Protein AF-A0A366MCV7-F1 (afdb_monomer_lite)

Foldseek 3Di:
DAWEQEQQFKIKDAAPDWDWDQDPPRDIHTDDDDRIFIAGRQPPDPPPRGDPCPGPPPPSRPPVVLVVVVPDDCVPPHDYDYDDDDD

InterPro domains:
  IPR018967 Iron-binding zinc finger, CDGSH type [PF09360] (8-54)
  IPR018967 Iron-binding zinc finger, CDGSH type [SM00704] (24-61)
  IPR042216 MitoNEET, CDGSH iron-sulfur domain [G3DSA:3.40.5.90] (1-72)

Secondary structure (DSSP, 8-state):
-EEEE-TTSEEEEES-PPEEEE-SSS-EEEE---SEEEEESSS--SSTTB------TTT---HHHHHHHHHTSSTTT----------

Structure (mmCIF, N/CA/C/O backbone):
data_AF-A0A366MCV7-F1
#
_entry.id   AF-A0A366MCV7-F1
#
loop_
_atom_site.group_PDB
_atom_site.id
_atom_site.type_symbol
_atom_site.label_atom_id
_atom_site.label_alt_id
_atom_site.label_comp_id
_atom_site.label_asym_id
_atom_site.label_entity_id
_atom_site.label_seq_id
_atom_site.pdbx_PDB_ins_code
_atom_site.Cartn_x
_atom_site.Cartn_y
_atom_site.Cartn_z
_atom_site.occupancy
_atom_site.B_iso_or_equiv
_atom_site.auth_seq_id
_atom_site.auth_comp_id
_atom_site.auth_asym_id
_atom_site.auth_atom_id
_atom_site.pdbx_PDB_model_num
ATOM 1 N N . MET A 1 1 ? -14.528 7.627 3.001 1.00 69.75 1 MET A N 1
ATOM 2 C CA . MET A 1 1 ? -13.159 7.440 2.484 1.00 69.75 1 MET A CA 1
ATOM 3 C C . MET A 1 1 ? -12.176 7.739 3.602 1.00 69.75 1 MET A C 1
ATOM 5 O O . MET A 1 1 ? -12.211 8.834 4.143 1.00 69.75 1 MET A O 1
ATOM 9 N N . LYS A 1 2 ? -11.372 6.751 3.998 1.00 79.19 2 LYS A N 1
ATOM 10 C CA . LYS A 1 2 ? -10.319 6.877 5.012 1.00 79.19 2 LYS A CA 1
ATOM 11 C C . LYS A 1 2 ? -9.016 6.364 4.409 1.00 79.19 2 LYS A C 1
ATOM 13 O O . LYS A 1 2 ? -9.030 5.349 3.718 1.00 79.19 2 LYS A O 1
ATOM 18 N N . ILE A 1 3 ? -7.917 7.063 4.664 1.00 82.88 3 ILE A N 1
ATOM 19 C CA . ILE A 1 3 ? -6.580 6.644 4.247 1.00 82.88 3 ILE A CA 1
ATOM 20 C C . ILE A 1 3 ? -5.718 6.637 5.506 1.00 82.88 3 ILE A C 1
ATOM 22 O O . ILE A 1 3 ? -5.556 7.671 6.151 1.00 82.88 3 ILE A O 1
ATOM 26 N N . LYS A 1 4 ? -5.201 5.466 5.870 1.00 81.19 4 LYS A N 1
ATOM 27 C CA . LYS A 1 4 ? -4.316 5.258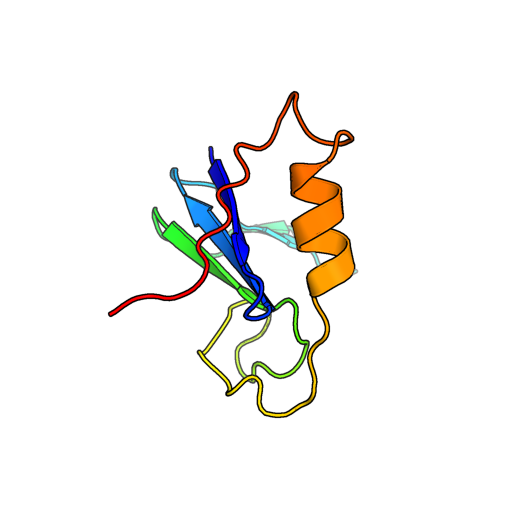 7.014 1.00 81.19 4 LYS A CA 1
ATOM 28 C C . LYS A 1 4 ? -2.895 5.045 6.504 1.00 81.19 4 LYS A C 1
ATOM 30 O O . LYS A 1 4 ? -2.664 4.241 5.605 1.00 81.19 4 LYS A O 1
ATOM 35 N N . ILE A 1 5 ? -1.947 5.768 7.084 1.00 79.56 5 ILE A N 1
ATOM 36 C CA . ILE A 1 5 ? -0.522 5.637 6.783 1.00 79.56 5 ILE A CA 1
ATOM 37 C C . ILE A 1 5 ? 0.100 4.822 7.914 1.00 79.56 5 ILE A C 1
ATOM 39 O O . ILE A 1 5 ? -0.025 5.209 9.072 1.00 79.56 5 ILE A O 1
ATOM 43 N N . THR A 1 6 ? 0.743 3.695 7.605 1.00 74.19 6 THR A N 1
ATOM 44 C CA . THR A 1 6 ? 1.440 2.895 8.623 1.00 74.19 6 THR A CA 1
ATOM 45 C C . THR A 1 6 ? 2.923 3.262 8.694 1.00 74.19 6 THR A C 1
ATOM 47 O O . THR A 1 6 ? 3.533 3.612 7.677 1.00 74.19 6 THR A O 1
ATOM 50 N N . LYS A 1 7 ? 3.517 3.157 9.895 1.00 66.06 7 LYS A N 1
ATOM 51 C CA . LYS A 1 7 ? 4.981 3.225 10.093 1.00 66.06 7 LYS A CA 1
ATOM 52 C C . LYS A 1 7 ? 5.690 2.127 9.294 1.00 66.06 7 LYS A C 1
ATOM 54 O O . LYS A 1 7 ? 6.716 2.358 8.670 1.00 66.06 7 LYS A O 1
ATOM 59 N N . GLU A 1 8 ? 5.018 0.987 9.184 1.00 65.25 8 GLU A N 1
ATOM 60 C CA . GLU A 1 8 ? 5.367 -0.187 8.382 1.00 65.25 8 GLU A CA 1
ATOM 61 C C . GLU A 1 8 ? 5.293 0.030 6.849 1.00 65.25 8 GLU A C 1
A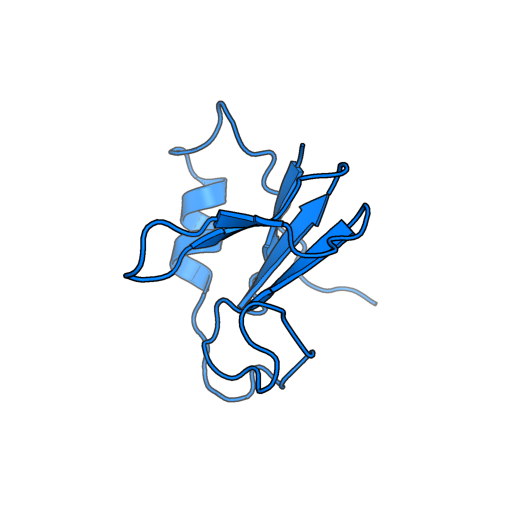TOM 63 O O . GLU A 1 8 ? 5.428 -0.900 6.059 1.00 65.25 8 GLU A O 1
ATOM 68 N N . GLY A 1 9 ? 5.097 1.267 6.381 1.00 69.75 9 GLY A N 1
ATOM 69 C CA . GLY A 1 9 ? 5.327 1.625 4.981 1.00 69.75 9 GLY A CA 1
ATOM 70 C C . GLY A 1 9 ? 4.254 1.177 3.995 1.00 69.75 9 GLY A C 1
ATOM 71 O O . GLY A 1 9 ? 4.548 0.983 2.815 1.00 69.75 9 GLY A O 1
ATOM 72 N N . SER A 1 10 ? 3.005 1.051 4.435 1.00 79.94 10 SER A N 1
ATOM 73 C CA . SER A 1 10 ? 1.859 0.836 3.544 1.00 79.94 10 SER A CA 1
ATOM 74 C C . SER A 1 10 ? 0.820 1.943 3.700 1.00 79.94 10 SER A C 1
ATOM 76 O O . SER A 1 10 ? 0.612 2.482 4.789 1.00 79.94 10 SER A O 1
ATOM 78 N N . TYR A 1 11 ? 0.142 2.274 2.601 1.00 85.75 11 TYR A N 1
ATOM 79 C CA . TYR 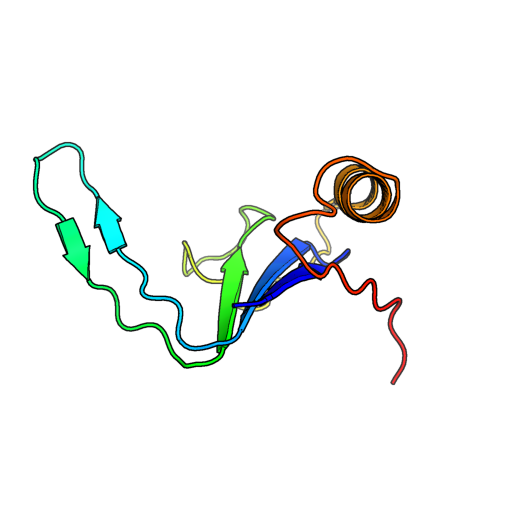A 1 11 ? -1.059 3.107 2.625 1.00 85.75 11 TYR A CA 1
ATOM 80 C C . TYR A 1 11 ? -2.287 2.212 2.620 1.00 85.75 11 TYR A C 1
ATOM 82 O O . TYR A 1 11 ? -2.495 1.475 1.663 1.00 85.75 11 TYR A O 1
ATOM 90 N N . ILE A 1 12 ? -3.113 2.289 3.654 1.00 86.00 12 ILE A N 1
ATOM 91 C CA . ILE A 1 12 ? -4.349 1.518 3.759 1.00 86.00 12 ILE A CA 1
ATOM 92 C C . ILE A 1 12 ? -5.513 2.428 3.386 1.00 86.00 12 ILE A C 1
ATOM 94 O O . ILE A 1 12 ? -5.758 3.441 4.036 1.00 86.00 12 ILE A O 1
ATOM 98 N N . PHE A 1 13 ? -6.237 2.055 2.344 1.00 87.44 13 PHE A N 1
ATOM 99 C CA . PHE A 1 13 ? -7.427 2.740 1.864 1.00 87.44 13 PHE A CA 1
ATOM 100 C C . PHE A 1 13 ? -8.655 1.983 2.345 1.00 87.44 13 PHE A C 1
ATOM 102 O O . PHE A 1 13 ? -8.717 0.774 2.157 1.00 87.44 13 PHE A O 1
ATOM 109 N N . SER A 1 14 ? -9.635 2.682 2.917 1.00 85.50 14 SER A N 1
ATOM 110 C CA . SER A 1 14 ? -10.913 2.100 3.341 1.00 85.50 14 SER A CA 1
ATOM 111 C C . SER A 1 14 ? -12.098 2.951 2.882 1.00 85.50 14 SER A C 1
ATOM 113 O O . SER A 1 14 ? -12.114 4.181 3.034 1.00 85.50 14 SER A O 1
ATOM 115 N N . GLY A 1 15 ? -13.129 2.285 2.361 1.00 83.25 15 GLY A N 1
ATOM 116 C CA . GLY A 1 15 ? -14.409 2.891 1.988 1.00 83.25 15 GLY A CA 1
ATOM 117 C C . GLY A 1 15 ? -14.667 2.950 0.484 1.00 83.25 15 GLY A C 1
ATOM 118 O O . GLY A 1 15 ? -15.076 4.003 -0.000 1.00 83.25 15 GLY A O 1
ATOM 119 N N . ASN A 1 16 ? -14.436 1.838 -0.227 1.00 83.38 16 ASN A N 1
ATOM 120 C CA . ASN A 1 16 ? -14.799 1.644 -1.643 1.00 83.38 16 ASN A CA 1
ATOM 121 C C . ASN A 1 16 ? -14.240 2.719 -2.589 1.00 83.38 16 ASN A C 1
ATOM 123 O O . ASN A 1 16 ? -14.955 3.301 -3.404 1.00 83.38 16 ASN A O 1
ATOM 127 N N . ILE A 1 17 ? -12.943 2.993 -2.475 1.00 85.62 17 ILE A N 1
ATOM 128 C CA . ILE A 1 17 ? -12.265 4.005 -3.287 1.00 85.62 17 ILE A CA 1
ATOM 129 C C . ILE A 1 17 ? -11.833 3.346 -4.612 1.00 85.62 17 ILE A C 1
ATOM 131 O O . ILE A 1 17 ? -11.084 2.363 -4.587 1.00 85.62 17 ILE A O 1
ATOM 135 N N . PRO A 1 18 ? -12.319 3.814 -5.777 1.00 86.00 18 PRO A N 1
ATOM 136 C CA . PRO A 1 18 ? -11.967 3.214 -7.060 1.00 86.00 18 PRO A CA 1
ATOM 137 C C . PRO A 1 18 ? -10.523 3.554 -7.448 1.00 86.00 18 PRO A C 1
ATOM 139 O O . PRO A 1 18 ? -10.117 4.714 -7.389 1.00 86.00 18 PRO A O 1
ATOM 142 N N . LEU A 1 19 ? -9.769 2.547 -7.893 1.00 88.00 19 LEU A N 1
ATOM 143 C CA . LEU A 1 19 ? -8.428 2.724 -8.449 1.00 88.00 19 LEU A CA 1
ATOM 144 C C . LEU A 1 19 ? -8.468 2.771 -9.975 1.00 88.00 19 LEU A C 1
ATOM 146 O O . LEU A 1 19 ? -9.177 1.993 -10.614 1.00 88.00 19 LEU A O 1
ATOM 150 N N . TYR A 1 20 ? -7.654 3.650 -10.551 1.00 88.25 20 TYR A N 1
ATOM 151 C CA . TYR A 1 20 ? -7.468 3.755 -11.992 1.00 88.25 20 TYR A CA 1
ATOM 152 C C . TYR A 1 20 ? -5.986 3.652 -12.335 1.00 88.25 20 TYR A C 1
ATOM 154 O O . TYR A 1 20 ? -5.138 4.198 -11.630 1.00 88.25 20 TYR A O 1
ATOM 162 N N . LYS A 1 21 ? -5.692 2.953 -13.426 1.00 86.25 21 LYS A N 1
ATOM 163 C CA . LYS A 1 21 ? -4.390 2.915 -14.074 1.00 86.25 21 LYS A CA 1
ATOM 164 C C . LYS A 1 21 ? -4.417 3.906 -15.224 1.00 86.25 21 LYS A C 1
ATOM 166 O O . LYS A 1 21 ? -5.261 3.791 -16.109 1.00 86.25 21 LYS A O 1
ATOM 171 N N . GLU A 1 22 ? -3.499 4.855 -15.198 1.00 84.38 22 GLU A N 1
ATOM 172 C CA . GLU A 1 22 ? -3.273 5.783 -16.301 1.00 84.38 22 GLU A CA 1
ATOM 173 C C . GLU A 1 22 ? -1.929 5.434 -16.940 1.00 84.38 22 GLU A C 1
ATOM 175 O O . GLU A 1 22 ? -0.944 5.166 -16.245 1.00 84.38 22 GLU A O 1
ATOM 180 N N . THR A 1 23 ? -1.904 5.368 -18.268 1.00 81.06 23 THR A N 1
ATOM 181 C CA . THR A 1 23 ? -0.673 5.148 -19.036 1.00 81.06 23 THR A CA 1
ATOM 182 C C . THR A 1 23 ? -0.318 6.408 -19.826 1.00 81.06 23 THR A C 1
ATOM 184 O O . THR A 1 23 ? -1.082 7.365 -19.853 1.00 81.06 23 THR A O 1
ATOM 187 N N . MET A 1 24 ? 0.869 6.453 -20.442 1.00 76.44 24 MET A N 1
ATOM 188 C CA . MET A 1 24 ? 1.279 7.593 -21.286 1.00 76.44 24 MET A CA 1
ATOM 189 C C . MET A 1 24 ? 0.383 7.757 -22.529 1.00 76.44 24 MET A C 1
ATOM 191 O O . MET A 1 24 ? 0.370 8.816 -23.149 1.00 76.44 24 MET A O 1
ATOM 195 N N . VAL A 1 25 ? -0.368 6.712 -22.884 1.00 78.94 25 VAL A N 1
ATOM 196 C CA . VAL A 1 25 ? -1.485 6.760 -23.830 1.00 78.94 25 VAL A CA 1
ATOM 197 C C . VAL A 1 25 ? -2.731 7.102 -23.015 1.00 78.94 25 VAL A C 1
ATOM 199 O O . VAL A 1 25 ? -2.880 6.564 -21.922 1.00 78.94 25 VAL A O 1
ATOM 202 N N . CYS A 1 26 ? -3.603 7.984 -23.513 1.00 71.50 26 CYS A N 1
ATOM 203 C CA . CYS A 1 26 ? -4.761 8.570 -22.810 1.00 71.50 26 CYS A CA 1
ATOM 204 C C . CYS A 1 26 ? -5.813 7.578 -22.247 1.00 71.50 26 CYS A C 1
ATOM 206 O O . CYS A 1 26 ? -6.908 7.991 -21.867 1.00 71.50 26 CYS A O 1
ATOM 208 N N . ASP A 1 27 ? -5.500 6.289 -22.179 1.00 75.88 27 ASP A N 1
ATOM 209 C CA . ASP A 1 27 ? -6.330 5.227 -21.647 1.00 75.88 27 ASP A CA 1
ATOM 210 C C . ASP A 1 27 ? -6.288 5.205 -20.115 1.00 75.88 27 ASP A C 1
ATOM 212 O O . ASP A 1 27 ? -5.234 5.096 -19.474 1.00 75.88 27 ASP A O 1
ATOM 216 N N . LYS A 1 28 ? -7.487 5.287 -19.535 1.00 82.19 28 LYS A N 1
ATOM 217 C CA . LYS A 1 28 ? -7.747 5.178 -18.103 1.00 82.19 28 LYS A CA 1
ATOM 218 C C . LYS A 1 28 ? -8.488 3.876 -17.829 1.00 82.19 28 LYS A C 1
ATOM 220 O O . LYS A 1 28 ? -9.684 3.765 -18.090 1.00 82.19 28 LYS A O 1
ATOM 225 N N . GLU A 1 29 ? -7.789 2.895 -17.278 1.00 85.69 29 GLU A N 1
ATOM 226 C CA . GLU A 1 29 ? -8.355 1.582 -16.965 1.00 85.69 29 GLU A CA 1
ATOM 227 C C . GLU A 1 29 ? -8.741 1.509 -15.484 1.00 85.69 29 GLU A C 1
ATOM 229 O O . GLU A 1 29 ? -7.934 1.807 -14.603 1.00 85.69 29 GLU A O 1
ATOM 234 N N . LYS A 1 30 ? -9.976 1.104 -15.176 1.00 85.31 30 LYS A N 1
ATOM 235 C CA . LYS A 1 30 ? -10.406 0.897 -13.788 1.00 85.31 30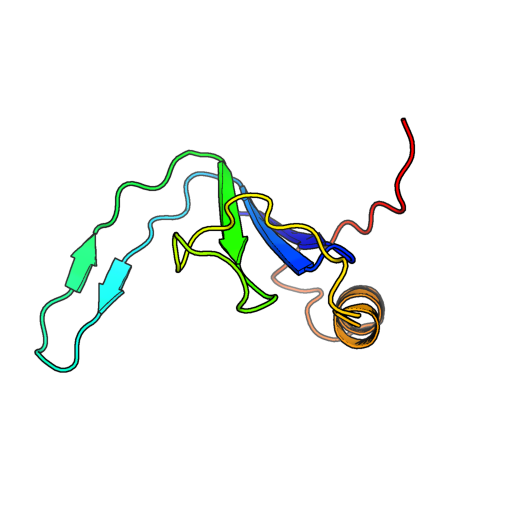 LYS A CA 1
ATOM 236 C C . LYS A 1 30 ? -9.855 -0.429 -13.264 1.00 85.31 30 LYS A C 1
ATOM 238 O O . LYS A 1 30 ? -10.220 -1.491 -13.759 1.00 85.31 30 LYS A O 1
ATOM 243 N N . ILE A 1 31 ? -9.045 -0.372 -12.210 1.00 87.19 31 ILE A N 1
ATOM 244 C CA . ILE A 1 31 ? -8.538 -1.562 -11.525 1.00 87.19 31 ILE A CA 1
ATOM 245 C C . ILE A 1 31 ? -9.572 -2.029 -10.497 1.00 87.19 31 ILE A C 1
ATOM 247 O O . ILE A 1 31 ? -10.215 -1.227 -9.814 1.00 87.19 31 ILE A O 1
ATOM 251 N N . LYS A 1 32 ? -9.714 -3.348 -10.349 1.00 82.62 32 LYS A N 1
ATOM 252 C CA . LYS A 1 32 ? -10.523 -3.949 -9.287 1.00 82.62 32 LYS A CA 1
ATOM 253 C C . LYS A 1 32 ? -9.873 -3.684 -7.922 1.00 82.62 32 LYS A C 1
ATOM 255 O O . LYS A 1 32 ? -8.924 -4.362 -7.542 1.00 82.62 32 LYS A O 1
ATOM 260 N N . SER A 1 33 ? -10.398 -2.707 -7.187 1.00 81.44 33 SER A N 1
ATOM 261 C CA . SER A 1 33 ? -10.087 -2.463 -5.777 1.00 81.44 33 SER A CA 1
ATOM 262 C C . SER A 1 33 ? -11.223 -2.979 -4.891 1.00 81.44 33 SER A C 1
ATOM 264 O O . SER A 1 33 ? -12.398 -2.852 -5.235 1.00 81.44 33 SER A O 1
ATOM 266 N N . GLY A 1 34 ? -10.876 -3.623 -3.774 1.00 84.06 34 GLY A N 1
ATOM 267 C CA . GLY A 1 34 ? -11.849 -4.016 -2.753 1.00 84.06 34 GLY A CA 1
ATOM 268 C C . GLY A 1 34 ? -12.299 -2.827 -1.899 1.00 84.06 34 GLY A C 1
ATOM 269 O O . GLY A 1 34 ? -11.838 -1.700 -2.083 1.00 84.06 34 GLY A O 1
ATOM 270 N N . GLU A 1 35 ? -13.159 -3.089 -0.913 1.00 85.88 35 GLU A N 1
ATOM 271 C CA . GLU A 1 35 ? -13.592 -2.068 0.052 1.00 85.88 35 GLU A CA 1
ATOM 272 C C . GLU A 1 35 ? -12.424 -1.495 0.862 1.00 85.88 35 GLU A C 1
ATOM 274 O O . GLU A 1 35 ? -12.404 -0.297 1.168 1.00 85.88 35 GLU A O 1
ATOM 279 N N . THR A 1 36 ? -11.451 -2.357 1.172 1.00 86.75 36 THR A N 1
ATOM 280 C CA . THR A 1 36 ? -10.177 -1.997 1.787 1.00 86.75 36 THR A CA 1
ATOM 281 C C . THR A 1 36 ? -9.026 -2.603 0.990 1.00 86.75 36 THR A C 1
ATOM 283 O O . THR A 1 36 ? -9.079 -3.773 0.614 1.00 86.75 36 THR A O 1
ATOM 286 N N . TYR A 1 37 ? -7.989 -1.812 0.717 1.00 88.25 37 TYR A N 1
ATOM 287 C CA . TYR A 1 37 ? -6.783 -2.265 0.018 1.00 88.25 37 TYR A CA 1
ATOM 288 C C . TYR A 1 37 ? -5.541 -1.514 0.506 1.00 88.25 37 TYR A C 1
ATOM 290 O O . TYR A 1 37 ? -5.637 -0.396 1.014 1.00 88.25 37 TYR A O 1
ATOM 298 N N . ALA A 1 38 ? -4.370 -2.133 0.338 1.00 88.56 38 ALA A N 1
ATOM 299 C CA . ALA A 1 38 ? -3.086 -1.558 0.720 1.00 88.56 38 ALA A CA 1
ATOM 300 C C . ALA A 1 38 ? -2.236 -1.232 -0.515 1.00 88.56 38 ALA A C 1
ATOM 302 O O . ALA A 1 38 ? -2.060 -2.084 -1.387 1.00 88.56 38 ALA A O 1
ATOM 303 N N . LEU A 1 39 ? -1.686 -0.018 -0.580 1.00 88.19 39 LEU A N 1
ATOM 304 C CA . LEU A 1 39 ? -0.714 0.389 -1.595 1.00 88.19 39 LEU A CA 1
ATOM 305 C C . LEU A 1 39 ? 0.698 0.408 -1.016 1.00 88.19 39 LEU A C 1
ATOM 307 O O . LEU A 1 39 ? 0.920 0.823 0.126 1.00 88.19 39 LEU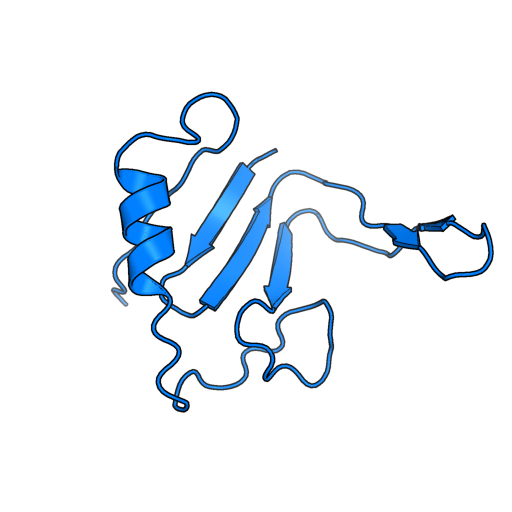 A O 1
ATOM 311 N N . CYS A 1 40 ? 1.651 -0.036 -1.830 1.00 87.19 40 CYS A N 1
ATOM 312 C CA . CYS A 1 40 ? 3.059 -0.070 -1.472 1.00 87.19 40 CYS A CA 1
ATOM 313 C C . CYS A 1 40 ? 3.619 1.355 -1.402 1.00 87.19 40 CYS A C 1
ATOM 315 O O . CYS A 1 40 ? 3.527 2.113 -2.366 1.00 87.19 40 CYS A O 1
ATOM 317 N N . ARG A 1 41 ? 4.254 1.697 -0.278 1.00 83.56 41 ARG A N 1
ATOM 318 C CA . ARG A 1 41 ? 5.023 2.942 -0.118 1.00 83.56 41 ARG A CA 1
ATOM 319 C C . ARG A 1 41 ? 6.532 2.681 -0.057 1.00 83.56 41 ARG A C 1
ATOM 321 O O . ARG A 1 41 ? 7.309 3.553 -0.423 1.00 83.56 41 ARG A O 1
ATOM 328 N N . CYS A 1 42 ? 6.956 1.482 0.350 1.00 77.69 42 CYS A N 1
ATOM 329 C CA . CYS A 1 42 ? 8.372 1.126 0.514 1.00 77.69 42 CYS A CA 1
ATOM 330 C C . CYS A 1 42 ? 9.122 0.798 -0.792 1.00 77.69 42 CYS A C 1
ATOM 332 O O . CYS A 1 42 ? 10.337 0.621 -0.781 1.00 77.69 42 CYS A O 1
ATOM 334 N N . GLY A 1 43 ? 8.417 0.657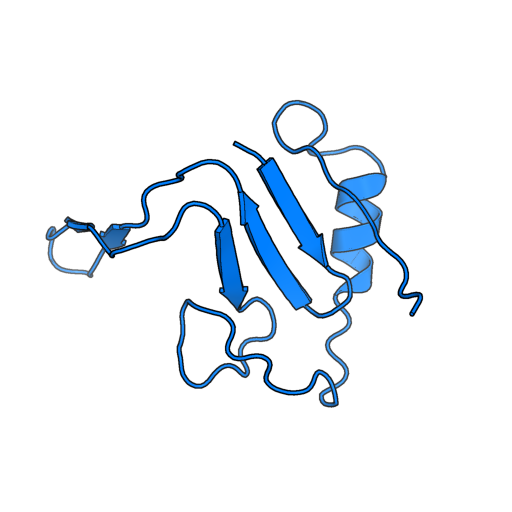 -1.920 1.00 78.81 43 GLY A N 1
ATOM 335 C CA . GLY A 1 43 ? 9.011 0.334 -3.223 1.00 78.81 43 GLY A CA 1
ATOM 336 C C . GLY A 1 43 ? 9.482 -1.119 -3.392 1.00 78.81 43 GLY A C 1
ATOM 337 O O . GLY A 1 43 ? 9.901 -1.498 -4.488 1.00 78.81 43 GLY A O 1
ATOM 338 N N . LYS A 1 44 ? 9.380 -1.960 -2.356 1.00 81.50 44 LYS A N 1
ATOM 339 C CA . LYS A 1 44 ? 9.861 -3.352 -2.384 1.00 81.50 44 LYS A CA 1
ATOM 340 C C . LYS A 1 44 ? 8.844 -4.373 -2.869 1.00 81.50 44 LYS A C 1
ATOM 342 O O . LYS A 1 44 ? 9.264 -5.450 -3.268 1.00 81.50 44 LYS A O 1
ATOM 347 N N . SER A 1 45 ? 7.559 -4.024 -2.917 1.00 84.38 45 SER A N 1
ATOM 348 C CA . SER A 1 45 ? 6.545 -4.970 -3.379 1.00 84.38 45 SER A CA 1
ATOM 349 C C . SER A 1 45 ? 6.831 -5.458 -4.801 1.00 84.38 45 SER A C 1
ATOM 351 O O . SER A 1 45 ? 7.156 -4.665 -5.689 1.00 84.38 45 SER A O 1
ATOM 353 N N . SER A 1 46 ? 6.691 -6.757 -5.026 1.00 85.31 46 SER A N 1
ATOM 354 C CA . SER A 1 46 ? 6.678 -7.388 -6.344 1.00 85.31 46 SER A CA 1
ATOM 355 C C . SER A 1 46 ? 5.336 -7.202 -7.061 1.00 85.31 46 SER A C 1
ATOM 357 O O . SER A 1 46 ? 5.295 -7.279 -8.284 1.00 85.31 46 SER A O 1
ATOM 359 N N . ASN A 1 47 ? 4.260 -6.889 -6.332 1.00 86.62 47 ASN A N 1
ATOM 360 C CA . ASN A 1 47 ? 2.905 -6.692 -6.857 1.00 86.62 47 ASN A CA 1
ATOM 361 C C . ASN A 1 47 ? 2.476 -5.209 -6.893 1.00 86.62 47 ASN A C 1
ATOM 363 O O . ASN A 1 47 ? 1.361 -4.848 -6.507 1.00 86.62 47 ASN A O 1
ATOM 367 N N . LYS A 1 48 ? 3.367 -4.319 -7.345 1.00 85.81 48 LYS A N 1
ATOM 368 C CA . LYS A 1 48 ? 3.063 -2.880 -7.440 1.00 85.81 48 LYS A CA 1
ATOM 369 C C . LYS A 1 48 ? 1.837 -2.638 -8.334 1.00 85.81 48 LYS A C 1
ATOM 371 O O . LYS A 1 48 ? 1.721 -3.273 -9.381 1.00 85.81 48 LYS A O 1
ATOM 376 N N . PRO A 1 49 ? 0.954 -1.689 -7.978 1.00 87.94 49 PRO A N 1
ATOM 377 C CA . PRO A 1 49 ? 1.067 -0.692 -6.902 1.00 87.94 49 PRO A CA 1
ATOM 378 C C . PRO A 1 49 ? 0.622 -1.185 -5.513 1.00 87.94 49 PRO A C 1
ATOM 380 O O . PRO A 1 49 ? 0.708 -0.432 -4.542 1.00 87.94 49 PRO A O 1
ATOM 383 N N . PHE A 1 50 ? 0.137 -2.420 -5.402 1.00 89.19 50 PHE A N 1
ATOM 384 C CA . PHE A 1 50 ? -0.360 -2.979 -4.150 1.00 89.19 50 PHE A CA 1
ATOM 385 C C . PHE A 1 50 ? 0.779 -3.364 -3.211 1.00 89.19 50 PHE A C 1
ATOM 387 O O . PHE A 1 50 ? 1.912 -3.566 -3.638 1.00 89.19 50 PHE A O 1
ATOM 394 N N . CYS A 1 51 ? 0.482 -3.427 -1.916 1.00 86.12 51 CYS A N 1
ATOM 395 C CA . CYS A 1 51 ? 1.387 -4.023 -0.944 1.00 86.12 51 CYS A CA 1
ATOM 396 C C . CYS A 1 51 ? 1.172 -5.542 -0.899 1.00 86.12 51 CYS A C 1
ATOM 398 O O . CYS A 1 51 ? 0.035 -6.006 -0.865 1.00 86.12 51 CYS A O 1
ATOM 400 N N . ASP A 1 52 ? 2.260 -6.306 -0.877 1.00 83.00 52 ASP A N 1
ATOM 401 C CA . ASP A 1 52 ? 2.282 -7.772 -0.777 1.00 83.00 52 ASP A CA 1
ATOM 402 C C . ASP A 1 52 ? 2.823 -8.273 0.573 1.00 83.00 52 ASP A C 1
ATOM 404 O O . ASP A 1 52 ? 3.084 -9.462 0.729 1.00 83.00 52 ASP A O 1
ATOM 408 N N . GLY A 1 53 ? 3.008 -7.377 1.548 1.00 75.00 53 GLY A N 1
ATOM 409 C CA . GLY A 1 53 ? 3.572 -7.728 2.852 1.00 75.00 53 GLY A CA 1
ATOM 410 C C . GLY A 1 53 ? 5.084 -7.975 2.832 1.00 75.00 53 GLY A C 1
ATOM 411 O O . GLY A 1 53 ? 5.605 -8.543 3.789 1.00 75.00 53 GLY A O 1
ATOM 412 N N . SER A 1 54 ? 5.794 -7.557 1.771 1.00 70.75 54 SER A N 1
ATOM 413 C CA . SER A 1 54 ? 7.260 -7.624 1.710 1.00 70.75 54 SER A CA 1
ATOM 414 C C . SER A 1 54 ? 7.890 -7.059 2.996 1.00 70.75 54 SER A C 1
ATOM 416 O O . SER A 1 54 ? 7.597 -5.910 3.346 1.00 70.75 54 SER A O 1
ATOM 418 N N . PRO A 1 55 ? 8.751 -7.828 3.694 1.00 59.34 55 PRO A N 1
ATOM 419 C CA . PRO A 1 55 ? 9.272 -7.433 4.994 1.00 59.34 55 PRO A CA 1
ATOM 420 C C . PRO A 1 55 ? 10.009 -6.091 4.946 1.00 59.34 55 PRO A C 1
ATOM 422 O O . PRO A 1 55 ? 10.831 -5.835 4.064 1.00 59.34 55 PRO A O 1
ATOM 425 N N . ILE A 1 56 ? 9.766 -5.269 5.967 1.00 57.78 56 ILE A N 1
ATOM 426 C CA . ILE A 1 56 ? 10.333 -3.923 6.176 1.00 57.78 56 ILE A CA 1
ATOM 427 C C . ILE A 1 56 ? 11.814 -3.952 6.590 1.00 57.78 56 ILE A C 1
ATOM 429 O O . ILE A 1 56 ? 12.396 -2.906 6.857 1.00 57.78 56 ILE A O 1
ATOM 433 N N . ASN A 1 57 ? 12.476 -5.115 6.541 1.00 53.34 57 ASN A N 1
ATOM 434 C CA . ASN A 1 57 ? 13.895 -5.329 6.892 1.00 53.34 57 ASN A CA 1
ATOM 435 C C . ASN A 1 57 ? 14.900 -4.450 6.110 1.00 53.34 57 ASN A C 1
ATOM 437 O O . ASN A 1 57 ? 16.107 -4.559 6.292 1.00 53.34 57 ASN A O 1
ATOM 441 N N . TYR A 1 58 ? 14.410 -3.581 5.233 1.00 53.62 58 TYR A N 1
ATOM 442 C CA . TYR A 1 58 ? 15.144 -2.600 4.458 1.00 53.62 58 TYR A CA 1
ATOM 443 C C . TYR A 1 58 ? 15.008 -1.183 5.035 1.00 53.62 58 TYR A C 1
ATOM 445 O O . TYR A 1 58 ? 14.694 -0.280 4.271 1.00 53.62 58 TYR A O 1
ATOM 453 N N . ASN A 1 59 ? 15.204 -0.979 6.349 1.00 56.09 59 ASN A N 1
ATOM 454 C CA . ASN A 1 59 ? 15.265 0.346 7.003 1.00 56.09 59 ASN A CA 1
ATOM 455 C C . ASN A 1 59 ? 14.327 1.389 6.364 1.00 56.09 59 ASN A C 1
ATOM 457 O O . ASN A 1 59 ? 14.757 2.485 5.998 1.00 56.09 59 ASN A O 1
ATOM 461 N N . PHE A 1 60 ? 13.064 1.015 6.119 1.00 64.81 60 PHE A N 1
ATOM 462 C CA . PHE A 1 60 ? 12.117 1.941 5.520 1.00 64.81 60 PHE A CA 1
ATOM 463 C C . PHE A 1 60 ? 11.726 2.923 6.616 1.00 64.81 60 PHE A C 1
ATOM 465 O O . PHE A 1 60 ? 10.817 2.659 7.400 1.00 64.81 60 PHE A O 1
ATOM 472 N N . ASP A 1 61 ? 12.458 4.029 6.701 1.00 61.62 61 ASP A N 1
ATOM 473 C CA . ASP A 1 61 ? 12.197 5.062 7.690 1.00 61.62 61 ASP A CA 1
ATOM 474 C C . ASP A 1 61 ? 11.040 5.944 7.211 1.00 61.62 61 ASP A C 1
ATOM 476 O O . ASP A 1 61 ? 11.192 7.006 6.608 1.00 61.62 61 ASP A O 1
ATOM 480 N N . GLY A 1 62 ? 9.831 5.419 7.399 1.00 59.19 62 GLY A N 1
ATOM 481 C CA . GLY A 1 62 ? 8.591 6.109 7.077 1.00 59.19 62 GLY A CA 1
ATOM 482 C C . GLY A 1 62 ? 8.155 7.128 8.132 1.00 59.19 62 GLY A C 1
ATOM 483 O O . GLY A 1 62 ? 7.094 7.738 7.938 1.00 59.19 62 GLY A O 1
ATOM 484 N N . THR A 1 63 ? 8.941 7.277 9.205 1.00 60.78 63 THR A N 1
ATOM 485 C CA . THR A 1 63 ? 8.586 7.927 10.474 1.00 60.78 63 THR A CA 1
ATOM 486 C C . THR A 1 63 ? 8.271 9.407 10.298 1.00 60.78 63 THR A C 1
ATOM 488 O O . THR A 1 63 ? 7.271 9.881 10.835 1.00 60.78 63 THR A O 1
ATOM 491 N N . GLU A 1 64 ? 9.019 10.110 9.439 1.00 57.16 64 GLU A N 1
ATOM 492 C CA . GLU A 1 64 ? 8.802 11.541 9.197 1.00 57.16 64 GLU A CA 1
ATOM 493 C C . GLU A 1 64 ? 7.394 11.836 8.664 1.00 57.16 64 GLU A C 1
ATOM 495 O O . GLU A 1 64 ? 6.760 12.793 9.091 1.00 57.16 64 GLU A O 1
ATOM 500 N N . LEU A 1 65 ? 6.838 10.992 7.786 1.00 56.41 65 LEU A N 1
ATOM 501 C CA . LEU A 1 65 ? 5.492 11.221 7.245 1.00 56.41 65 LEU A CA 1
ATOM 502 C C . LEU A 1 65 ? 4.374 10.686 8.138 1.00 56.41 65 LEU A C 1
ATOM 504 O O . LEU A 1 65 ? 3.283 11.242 8.071 1.00 56.41 65 LEU A O 1
ATOM 508 N N . SER A 1 66 ? 4.593 9.645 8.954 1.00 54.44 66 SER A N 1
ATOM 509 C CA . SER A 1 66 ? 3.599 9.285 9.979 1.00 54.44 66 SER A CA 1
ATOM 510 C C . SER A 1 66 ? 3.486 10.409 11.005 1.00 54.44 66 SER A C 1
ATOM 512 O O . SER A 1 66 ? 2.393 10.924 11.216 1.00 54.44 66 SER A O 1
ATOM 514 N N . GLU A 1 67 ? 4.618 10.916 11.501 1.00 54.06 67 GLU A N 1
ATOM 515 C CA . GLU A 1 67 ? 4.623 11.995 12.487 1.00 54.06 67 GLU A CA 1
ATOM 516 C C . GLU A 1 67 ? 4.141 13.334 11.901 1.00 54.06 67 GLU A C 1
ATOM 518 O O . GLU A 1 67 ? 3.409 14.058 12.576 1.00 54.06 67 GLU A O 1
ATOM 523 N N . LEU A 1 68 ? 4.467 13.671 10.642 1.00 54.88 68 LEU A N 1
ATOM 524 C CA . LEU A 1 68 ? 3.944 14.870 9.958 1.00 54.88 68 LEU A CA 1
ATOM 525 C C . LEU A 1 68 ? 2.445 14.766 9.634 1.00 54.88 68 LEU A C 1
ATOM 527 O O . LEU A 1 68 ? 1.727 15.770 9.731 1.00 54.88 68 LEU A O 1
ATOM 531 N N . ALA A 1 69 ? 1.955 13.570 9.286 1.00 52.88 69 ALA A N 1
ATOM 532 C CA . ALA A 1 69 ? 0.528 13.309 9.102 1.00 52.88 69 ALA A CA 1
ATOM 533 C C . ALA A 1 69 ? -0.244 13.480 10.422 1.00 52.88 69 ALA A C 1
ATOM 535 O O . ALA A 1 69 ? -1.369 13.983 10.416 1.00 52.88 69 ALA A O 1
ATOM 536 N N . SER A 1 70 ? 0.398 13.164 11.546 1.00 51.84 70 SER A N 1
ATOM 537 C CA . SER A 1 70 ? -0.133 13.344 12.899 1.00 51.84 70 SER A CA 1
ATOM 538 C C . SER A 1 70 ? -0.015 14.782 13.414 1.00 51.84 70 SER A C 1
ATOM 540 O O . SER A 1 70 ? -0.853 15.221 14.206 1.00 51.84 70 SER A O 1
ATOM 542 N N . LYS A 1 71 ? 0.988 15.556 12.961 1.00 54.62 71 LYS A N 1
ATOM 543 C CA . LYS A 1 71 ? 1.296 16.865 13.561 1.00 54.62 71 LYS A CA 1
ATOM 544 C C . LYS A 1 71 ? 0.444 18.042 13.096 1.00 54.62 71 LYS A C 1
ATOM 546 O O . LYS A 1 71 ? 0.034 18.785 13.988 1.00 54.62 71 LYS A O 1
ATOM 551 N N . LYS A 1 72 ? 0.147 18.284 11.802 1.00 51.09 72 LYS A N 1
ATOM 552 C CA . LYS A 1 72 ? -0.774 19.410 11.452 1.00 51.09 72 LYS A CA 1
ATOM 553 C C . LYS A 1 72 ? -1.208 19.670 10.002 1.00 51.09 72 LYS A C 1
ATOM 555 O O . LYS A 1 72 ? -1.990 20.596 9.828 1.00 51.09 72 LYS A O 1
ATOM 560 N N . ILE A 1 73 ? -0.762 18.954 8.968 1.00 49.75 73 ILE A N 1
ATOM 561 C CA . ILE A 1 73 ? -0.861 19.503 7.590 1.00 49.75 73 ILE A CA 1
ATOM 562 C C . ILE A 1 73 ? -2.015 18.914 6.738 1.00 49.75 73 ILE A C 1
ATOM 564 O O . ILE A 1 73 ? -2.487 19.582 5.827 1.00 49.75 73 ILE A O 1
ATOM 568 N N . TYR A 1 74 ? -2.568 17.737 7.074 1.00 51.19 74 TYR A N 1
ATOM 569 C CA . TYR A 1 74 ? -3.618 17.056 6.271 1.00 51.19 74 TYR A CA 1
ATOM 570 C C . TYR A 1 74 ? -4.965 16.854 6.992 1.00 51.19 74 TYR A C 1
ATOM 572 O O . TYR A 1 74 ? -5.776 16.004 6.613 1.00 51.19 74 TYR A O 1
ATOM 580 N N . LYS A 1 75 ? -5.213 17.632 8.052 1.00 45.22 75 LYS A N 1
ATOM 581 C CA . LYS A 1 75 ? -6.307 17.414 9.016 1.00 45.22 75 LYS A CA 1
ATOM 582 C C . LYS A 1 75 ? -7.726 17.575 8.444 1.00 45.22 75 LYS A C 1
ATOM 584 O O . LYS A 1 75 ? -8.672 17.126 9.081 1.00 45.22 75 LYS A O 1
ATOM 589 N N . GLU A 1 76 ? -7.883 18.175 7.266 1.00 45.47 76 GLU A N 1
ATOM 590 C CA . GLU A 1 76 ? -9.201 18.420 6.658 1.00 45.47 76 GLU A CA 1
ATOM 591 C C . GLU A 1 76 ? -9.683 17.307 5.711 1.00 45.47 76 GLU A C 1
ATOM 593 O O . GLU A 1 76 ? -10.855 17.295 5.346 1.00 45.47 76 GLU A O 1
ATOM 598 N N . SER A 1 77 ? -8.837 16.343 5.315 1.00 43.50 77 SER A N 1
ATOM 599 C CA . SER A 1 77 ? -9.239 15.318 4.322 1.00 43.50 77 SER A CA 1
ATOM 600 C C . SER A 1 77 ? -8.787 13.887 4.622 1.00 43.50 77 SER A C 1
ATOM 602 O O . SER A 1 77 ? -9.219 12.960 3.934 1.00 43.50 77 SER A O 1
ATOM 604 N N . LEU A 1 78 ? -7.940 13.672 5.635 1.00 46.38 78 LEU A N 1
ATOM 605 C CA . LEU A 1 78 ? -7.456 12.344 6.016 1.00 46.38 78 LEU A CA 1
ATOM 606 C C . LEU A 1 78 ? -7.603 12.106 7.522 1.00 46.38 78 LEU A C 1
ATOM 608 O O . LEU A 1 78 ? -7.051 12.835 8.341 1.00 46.38 78 LEU A O 1
ATOM 612 N N . THR A 1 79 ? -8.295 11.027 7.897 1.00 46.25 79 THR A N 1
ATOM 613 C CA . THR A 1 79 ? -8.255 10.503 9.269 1.00 46.25 79 THR A CA 1
ATOM 614 C C . THR A 1 79 ? -7.047 9.580 9.407 1.00 46.25 79 THR A C 1
ATOM 616 O O . THR A 1 79 ? -7.103 8.403 9.049 1.00 46.25 79 THR A O 1
ATOM 619 N N . VAL A 1 80 ? -5.938 10.140 9.879 1.00 46.16 80 VAL A N 1
ATOM 620 C CA . VAL A 1 80 ? -4.691 9.417 10.142 1.00 46.16 80 VAL A CA 1
ATOM 621 C C . VAL A 1 80 ? -4.830 8.717 11.493 1.00 46.16 80 VAL A C 1
ATOM 623 O O . VAL A 1 80 ? -5.066 9.369 12.506 1.00 46.16 80 VAL A O 1
ATOM 626 N N . PHE A 1 81 ? -4.714 7.391 11.507 1.00 47.28 81 PHE A N 1
ATOM 627 C CA . PHE A 1 81 ? -4.622 6.609 12.737 1.00 47.28 81 PHE A CA 1
ATOM 628 C C . PHE A 1 81 ? -3.224 6.004 12.794 1.00 47.28 81 PHE A C 1
ATOM 630 O O . PHE A 1 81 ? -2.918 5.090 12.029 1.00 47.28 81 PHE A O 1
ATOM 637 N N . GLU A 1 82 ? -2.370 6.516 13.670 1.00 46.22 82 GLU A N 1
ATOM 638 C CA . GLU A 1 82 ? -1.143 5.820 14.039 1.00 46.22 82 GLU A CA 1
ATOM 639 C C . GLU A 1 82 ? -1.526 4.639 14.926 1.00 46.22 82 GLU A C 1
ATOM 641 O O . GLU A 1 82 ? -2.214 4.793 15.932 1.00 46.22 82 GLU A O 1
ATOM 646 N N . THR A 1 83 ? -1.130 3.439 14.522 1.00 48.09 83 THR A N 1
ATOM 647 C CA . THR A 1 83 ? -1.113 2.297 15.431 1.00 48.09 83 THR A CA 1
ATOM 648 C C . THR A 1 83 ? 0.339 1.902 15.569 1.00 48.09 83 THR A C 1
ATOM 650 O O . THR A 1 83 ? 0.903 1.337 14.632 1.00 48.09 83 THR A O 1
ATOM 653 N N . ASP A 1 84 ? 0.931 2.255 16.703 1.00 43.00 84 ASP A N 1
ATOM 654 C CA . ASP A 1 84 ? 2.100 1.550 17.201 1.00 43.00 84 ASP A CA 1
ATOM 655 C C . ASP A 1 84 ? 1.647 0.136 17.558 1.00 43.00 84 ASP A C 1
ATOM 657 O O . ASP A 1 84 ? 0.665 -0.049 18.278 1.00 43.00 84 ASP A O 1
ATOM 661 N N . SER A 1 85 ? 2.291 -0.834 16.916 1.00 51.06 85 SER A N 1
ATOM 662 C CA . SER A 1 85 ? 2.073 -2.273 17.013 1.00 51.06 85 SER A CA 1
ATOM 663 C C . SER A 1 85 ? 1.668 -2.703 18.419 1.00 51.06 85 SER A C 1
ATOM 665 O O . SER A 1 85 ? 2.396 -2.375 19.341 1.00 51.06 85 SER A O 1
ATOM 667 N N . PHE A 1 86 ? 0.598 -3.487 18.586 1.00 40.00 86 PHE A N 1
ATOM 668 C CA . PHE A 1 86 ? 0.534 -4.486 19.656 1.00 40.00 86 PHE A CA 1
ATOM 669 C C . PHE A 1 86 ? -0.486 -5.589 19.335 1.00 40.00 86 PHE A C 1
ATOM 671 O O . PHE A 1 86 ? -1.652 -5.307 19.054 1.00 40.00 86 PHE A O 1
ATOM 678 N N . ILE A 1 87 ? 0.020 -6.818 19.513 1.00 36.00 87 ILE A N 1
ATOM 679 C CA . ILE A 1 87 ? -0.565 -8.169 19.420 1.00 36.00 87 ILE A CA 1
ATOM 680 C C . ILE A 1 87 ? -0.576 -8.778 18.017 1.00 36.00 87 ILE A C 1
ATOM 682 O O . ILE A 1 87 ? -1.408 -8.382 17.175 1.00 36.00 87 ILE A O 1
#

Sequence (87 aa):
MKIKITKEGSYIFSGNIPLYKETMVCDKEKIKSGETYALCRCGKSSNKPFCDGSPINYNFDGTELSELASKKIYKESLTVFETDSFI

pLDDT: mean 70.46, std 16.05, range [36.0, 89.19]

Organism: NCBI:txid2006182

Radius of gyration: 14.2 Å; chains: 1; bounding box: 30×28×44 Å